Protein AF-A0A1N7G6X1-F1 (afdb_monomer_lite)

Sequence (177 aa):
MTDSNHDAVNHPKHYTSCPSGVECIEIAELLPFCLGNCYKYLHRAGLKGDTKQDLKKARFYANRAFFNGEAMPNVVKSRINYVASHQDVNNVELLAFFRHWDADAGGKSATTFIKQLDEKIDKLEAWSEDKKLIKQIITGELNRKIFGYRMGLMGSDAPVYDNGHSQHIDSTTPQDI

Secondary structure (DSSP, 8-state):
-------TTTS-HHHH--TT---SHHHHTTS-HHHHHHHHHHHHTTTSS-HHHHHHHHHHHHHHHHHTT----HHHHHHHHHHHTSTT-TTHHHHHHHTTTTSSTTSHHHHHHHHHHHHHHHHHHHHHHHHHHHHHHHTT-----EEEEE--TTS--EEEE----------------

InterPro domains:
  IPR021739 SaV-like [PF11753] (9-63)

pLDDT: mean 82.0, std 20.15, range [32.81, 98.75]

Radius of gyration: 25.84 Å; chains: 1; bounding box: 46×60×91 Å

Structure (mmCIF, N/CA/C/O backbone):
data_AF-A0A1N7G6X1-F1
#
_entry.id   AF-A0A1N7G6X1-F1
#
loop_
_atom_site.group_PDB
_atom_site.id
_atom_site.type_symbol
_atom_site.label_atom_id
_atom_site.label_alt_id
_atom_site.label_comp_id
_atom_site.label_asym_id
_atom_site.label_entity_id
_atom_site.label_seq_id
_atom_site.pdbx_PDB_ins_code
_atom_site.Cartn_x
_atom_site.Cartn_y
_atom_site.Cartn_z
_atom_site.occupancy
_atom_site.B_iso_or_equiv
_atom_site.auth_seq_id
_atom_site.auth_comp_id
_atom_site.auth_asym_id
_atom_site.auth_atom_id
_atom_site.pdbx_PDB_model_num
ATOM 1 N N . MET A 1 1 ? -30.768 -23.103 -9.342 1.00 44.62 1 MET A N 1
ATOM 2 C CA . MET A 1 1 ? -30.267 -22.249 -8.248 1.00 44.62 1 MET A CA 1
ATOM 3 C C . MET A 1 1 ? -28.844 -22.697 -7.990 1.00 44.62 1 MET A C 1
ATOM 5 O O . MET A 1 1 ? -28.659 -23.766 -7.434 1.00 44.62 1 MET A O 1
ATOM 9 N N . THR A 1 2 ? -27.860 -22.009 -8.563 1.00 44.16 2 THR A N 1
ATOM 10 C CA . THR A 1 2 ? -26.449 -22.391 -8.433 1.00 44.16 2 THR A CA 1
ATOM 11 C C . THR A 1 2 ? -25.865 -21.640 -7.252 1.00 44.16 2 THR A C 1
ATOM 13 O O . THR A 1 2 ? -25.832 -20.409 -7.283 1.00 44.16 2 THR A O 1
ATOM 16 N N . ASP A 1 3 ? -25.430 -22.377 -6.231 1.00 52.41 3 ASP A N 1
ATOM 17 C CA . ASP A 1 3 ? -24.556 -21.856 -5.186 1.00 52.41 3 ASP A CA 1
ATOM 18 C C . ASP A 1 3 ? -23.402 -21.114 -5.859 1.00 52.41 3 ASP A C 1
ATOM 20 O O . ASP A 1 3 ? -22.616 -21.693 -6.612 1.00 52.41 3 ASP A O 1
ATOM 24 N N . SER A 1 4 ? -23.345 -19.801 -5.651 1.00 58.56 4 SER A N 1
ATOM 25 C CA . SER A 1 4 ? -22.226 -18.966 -6.067 1.00 58.56 4 SER A CA 1
ATOM 26 C C . SER A 1 4 ? -20.999 -19.439 -5.293 1.00 58.56 4 SER A C 1
ATOM 28 O O . SER A 1 4 ? -20.792 -19.041 -4.146 1.00 58.56 4 SER A O 1
ATOM 30 N N . ASN A 1 5 ? -20.257 -20.358 -5.907 1.00 59.22 5 ASN A N 1
ATOM 31 C CA . ASN A 1 5 ? -19.109 -21.057 -5.353 1.00 59.22 5 ASN A CA 1
ATOM 32 C C . ASN A 1 5 ? -18.032 -20.035 -4.961 1.00 59.22 5 ASN A C 1
ATOM 34 O O . ASN A 1 5 ? -17.269 -19.556 -5.798 1.00 59.22 5 ASN A O 1
ATOM 38 N N . HIS A 1 6 ? -18.040 -19.623 -3.693 1.00 70.75 6 HIS A N 1
ATOM 39 C CA . HIS A 1 6 ? -17.074 -18.683 -3.150 1.00 70.75 6 HIS A CA 1
ATOM 40 C C . HIS A 1 6 ? -15.707 -19.366 -3.080 1.00 70.75 6 HIS A C 1
ATOM 42 O O . HIS A 1 6 ? -15.411 -20.082 -2.124 1.00 70.75 6 HIS A O 1
ATOM 48 N N . ASP A 1 7 ? -14.872 -19.139 -4.092 1.00 80.06 7 ASP A N 1
ATOM 49 C CA . ASP A 1 7 ? -13.492 -19.608 -4.084 1.00 80.06 7 ASP A CA 1
ATOM 50 C C . ASP A 1 7 ? -12.647 -18.724 -3.157 1.00 80.06 7 ASP A C 1
ATOM 52 O O . ASP A 1 7 ? -12.139 -17.666 -3.533 1.00 80.06 7 ASP A O 1
ATOM 56 N N . ALA A 1 8 ? -12.518 -19.162 -1.906 1.00 80.44 8 ALA A N 1
ATOM 57 C CA . ALA A 1 8 ? -11.771 -18.448 -0.879 1.00 80.44 8 ALA A CA 1
ATOM 58 C C . ALA A 1 8 ? -10.250 -18.423 -1.122 1.00 80.44 8 ALA A C 1
ATOM 60 O O . ALA A 1 8 ? -9.552 -17.694 -0.410 1.00 80.44 8 ALA A O 1
ATOM 61 N N . VAL A 1 9 ? -9.738 -19.214 -2.073 1.00 80.12 9 VAL A N 1
ATOM 62 C CA . VAL A 1 9 ? -8.308 -19.326 -2.382 1.00 80.12 9 VAL A CA 1
ATOM 63 C C . VAL A 1 9 ? -7.964 -18.475 -3.596 1.00 80.12 9 VAL A C 1
ATOM 65 O O . VAL A 1 9 ? -7.130 -17.579 -3.477 1.00 80.12 9 VAL A O 1
ATOM 68 N N . ASN A 1 10 ? -8.617 -18.722 -4.732 1.00 83.44 10 ASN A N 1
ATOM 69 C CA . ASN A 1 10 ? -8.262 -18.078 -5.998 1.00 83.44 10 ASN A CA 1
ATOM 70 C C . ASN A 1 10 ? -8.943 -16.720 -6.178 1.00 83.44 10 ASN A C 1
ATOM 72 O O . ASN A 1 10 ? -8.331 -15.819 -6.734 1.00 83.44 10 ASN A O 1
ATOM 76 N N . HIS A 1 11 ? -10.154 -16.535 -5.634 1.00 83.31 11 HIS A N 1
ATOM 77 C CA . HIS A 1 11 ? -10.903 -15.277 -5.747 1.00 83.31 11 HIS A CA 1
ATOM 78 C C . HIS A 1 11 ? -11.442 -14.786 -4.390 1.00 83.31 11 HIS A C 1
ATOM 80 O O . HIS A 1 11 ? -12.657 -14.607 -4.211 1.00 83.31 11 HIS A O 1
ATOM 86 N N . PRO A 1 12 ? -10.571 -14.532 -3.387 1.00 83.69 12 PRO A N 1
ATOM 87 C CA . PRO A 1 12 ? -11.030 -14.110 -2.073 1.00 83.69 12 PRO A CA 1
ATOM 88 C C . PRO A 1 12 ? -11.748 -12.760 -2.172 1.00 83.69 12 PRO A C 1
ATOM 90 O O . PRO A 1 12 ? -11.181 -11.779 -2.647 1.00 83.69 12 PRO A O 1
ATOM 93 N N . LYS A 1 13 ? -12.968 -12.669 -1.628 1.00 82.88 13 LYS A N 1
ATOM 94 C CA . LYS A 1 13 ? -13.850 -11.488 -1.743 1.00 82.88 13 LYS A CA 1
ATOM 95 C C . LYS A 1 13 ? -13.143 -10.164 -1.425 1.00 82.88 13 LYS A C 1
ATOM 97 O O . LYS A 1 13 ? -13.322 -9.170 -2.111 1.00 82.88 13 LYS A O 1
ATOM 102 N N . HIS A 1 14 ? -12.288 -10.144 -0.409 1.00 80.44 14 HIS A N 1
ATOM 103 C CA . HIS A 1 14 ? -11.554 -8.953 0.034 1.00 80.44 14 HIS A CA 1
ATOM 104 C C . HIS A 1 14 ? -10.392 -8.525 -0.888 1.00 80.44 14 HIS A C 1
ATOM 106 O O . HIS A 1 14 ? -9.745 -7.515 -0.619 1.00 80.44 14 HIS A O 1
ATOM 112 N N . TYR A 1 15 ? -10.126 -9.282 -1.952 1.00 80.44 15 TYR A N 1
ATOM 113 C CA . TYR A 1 15 ? -9.166 -8.971 -3.012 1.00 80.44 15 TYR A CA 1
ATOM 114 C C . TYR A 1 15 ? -9.815 -8.840 -4.398 1.00 80.44 15 TYR A C 1
ATOM 116 O O . TYR A 1 15 ? -9.160 -8.315 -5.293 1.00 80.44 15 TYR A O 1
ATOM 124 N N . THR A 1 16 ? -11.090 -9.225 -4.538 1.00 79.88 16 THR A N 1
ATOM 125 C CA . THR A 1 16 ? -11.879 -9.150 -5.781 1.00 79.88 16 THR A CA 1
ATOM 126 C C . THR A 1 16 ? -13.032 -8.137 -5.731 1.00 79.88 16 THR A C 1
ATOM 128 O O . THR A 1 16 ? -13.672 -7.878 -6.740 1.00 79.88 16 THR A O 1
ATOM 131 N N . SER A 1 17 ? -13.298 -7.512 -4.575 1.00 80.94 17 SER A N 1
ATOM 132 C CA . SER A 1 17 ? -14.390 -6.527 -4.411 1.00 80.94 17 SER A CA 1
ATOM 133 C C . SER A 1 17 ? -14.022 -5.096 -4.835 1.00 80.94 17 SER A C 1
ATOM 135 O O . SER A 1 17 ? -14.712 -4.157 -4.443 1.00 80.94 17 SER A O 1
ATOM 137 N N . CYS A 1 18 ? -12.918 -4.887 -5.558 1.00 82.69 18 CYS A N 1
ATOM 138 C CA . CYS A 1 18 ? -12.567 -3.545 -6.019 1.00 82.69 18 CYS A CA 1
ATOM 139 C C . CYS A 1 18 ? -13.559 -3.090 -7.104 1.00 82.69 18 CYS A C 1
ATOM 141 O O . CYS A 1 18 ? -13.736 -3.825 -8.075 1.00 82.69 18 CYS A O 1
ATOM 143 N N . PRO A 1 19 ? -14.139 -1.877 -7.022 1.00 87.00 19 PRO A N 1
ATOM 144 C CA . PRO A 1 19 ? -15.019 -1.343 -8.068 1.00 87.00 19 PRO A CA 1
ATOM 145 C C . PRO A 1 19 ? -14.396 -1.281 -9.471 1.00 87.00 19 PRO A C 1
ATOM 147 O O . PRO A 1 19 ? -15.117 -1.231 -10.460 1.00 87.00 19 PRO A O 1
ATOM 150 N N . SER A 1 20 ? -13.062 -1.303 -9.566 1.00 87.62 20 SER A N 1
ATOM 151 C CA . SER A 1 20 ? -12.341 -1.348 -10.845 1.00 87.62 20 SER A CA 1
ATOM 152 C C . SER A 1 20 ? -12.403 -2.697 -11.569 1.00 87.62 20 SER A C 1
ATOM 154 O O . SER A 1 20 ? -12.003 -2.777 -12.727 1.00 87.62 20 SER A O 1
ATOM 156 N N . GLY A 1 21 ? -12.828 -3.768 -10.892 1.00 88.81 21 GLY A N 1
ATOM 157 C CA . GLY A 1 21 ? -12.752 -5.137 -11.407 1.00 88.81 21 GLY A CA 1
ATOM 158 C C . GLY A 1 21 ? -11.336 -5.724 -11.460 1.00 88.81 21 GLY A C 1
ATOM 159 O O . GLY A 1 21 ? -11.204 -6.914 -11.718 1.00 88.81 21 GLY A O 1
ATOM 160 N N . VAL A 1 22 ? -10.296 -4.928 -11.184 1.00 91.12 22 VAL A N 1
ATOM 161 C CA . VAL A 1 22 ? -8.910 -5.402 -11.086 1.00 91.12 22 VAL A CA 1
ATOM 162 C C . VAL A 1 22 ? -8.707 -6.070 -9.736 1.00 91.12 22 VAL A C 1
ATOM 164 O O . VAL A 1 22 ? -8.975 -5.476 -8.684 1.00 91.12 22 VAL A O 1
ATOM 167 N N . GLU A 1 23 ? -8.210 -7.298 -9.754 1.00 92.69 23 GLU A N 1
ATOM 168 C CA . GLU A 1 23 ? -7.879 -8.018 -8.541 1.00 92.69 23 GLU A CA 1
ATOM 169 C C . GLU A 1 23 ? -6.562 -7.528 -7.945 1.00 92.69 23 GLU A C 1
ATOM 171 O O . GLU A 1 23 ? -5.610 -7.144 -8.628 1.00 92.69 23 GLU A O 1
ATOM 176 N N . CYS A 1 24 ? -6.462 -7.620 -6.621 1.00 95.19 24 CYS A N 1
ATOM 177 C CA . CYS A 1 24 ? -5.254 -7.222 -5.910 1.00 95.19 24 CYS A CA 1
ATOM 178 C C . CYS A 1 24 ? -3.986 -7.930 -6.426 1.00 95.19 24 CYS A C 1
ATOM 180 O O . CYS A 1 24 ? -2.908 -7.331 -6.419 1.00 95.19 24 CYS A O 1
ATOM 182 N N . ILE A 1 25 ? -4.092 -9.206 -6.816 1.00 95.38 25 ILE A N 1
ATOM 183 C CA . ILE A 1 25 ? -2.939 -10.003 -7.248 1.00 95.38 25 ILE A CA 1
ATOM 184 C C . ILE A 1 25 ? -2.370 -9.512 -8.582 1.00 95.38 25 ILE A C 1
ATOM 186 O O . ILE A 1 25 ? -1.151 -9.416 -8.690 1.00 95.38 25 ILE A O 1
ATOM 190 N N . GLU A 1 26 ? -3.223 -9.061 -9.511 1.00 95.56 26 GLU A N 1
ATOM 191 C CA . GLU A 1 26 ? -2.839 -8.562 -10.846 1.00 95.56 26 GLU A CA 1
ATOM 192 C C . GLU A 1 26 ? -1.943 -7.313 -10.800 1.00 95.56 26 GLU A C 1
ATOM 194 O O . GLU A 1 26 ? -1.346 -6.908 -11.802 1.00 95.56 26 GLU A O 1
ATOM 199 N N . ILE A 1 27 ? -1.882 -6.646 -9.647 1.00 97.06 27 ILE A N 1
ATOM 200 C CA . ILE A 1 27 ? -0.975 -5.525 -9.395 1.00 97.06 27 ILE A CA 1
ATOM 201 C C . ILE A 1 27 ? 0.138 -5.939 -8.432 1.00 97.06 27 ILE A C 1
ATOM 203 O O . ILE A 1 27 ? 1.300 -5.611 -8.673 1.00 97.06 27 ILE A O 1
ATOM 207 N N . ALA A 1 28 ? -0.187 -6.657 -7.352 1.00 97.94 28 ALA A N 1
ATOM 208 C CA . ALA A 1 28 ? 0.787 -7.027 -6.328 1.00 97.94 28 ALA A CA 1
ATOM 209 C C . ALA A 1 28 ? 1.918 -7.919 -6.865 1.00 97.94 28 ALA A C 1
ATOM 211 O O . ALA A 1 28 ? 3.050 -7.773 -6.411 1.00 97.94 28 ALA A O 1
ATOM 212 N N . GLU A 1 29 ? 1.637 -8.811 -7.820 1.00 97.38 29 GLU A N 1
ATOM 213 C CA . GLU A 1 29 ? 2.638 -9.721 -8.400 1.00 97.38 29 GLU A CA 1
ATOM 214 C C . GLU A 1 29 ? 3.670 -9.013 -9.290 1.00 97.38 29 GLU A C 1
ATOM 216 O O . GLU A 1 29 ? 4.775 -9.511 -9.488 1.00 97.38 29 GLU A O 1
ATOM 221 N N . LEU A 1 30 ? 3.321 -7.831 -9.805 1.00 98.00 30 LEU A N 1
ATOM 222 C CA . LEU A 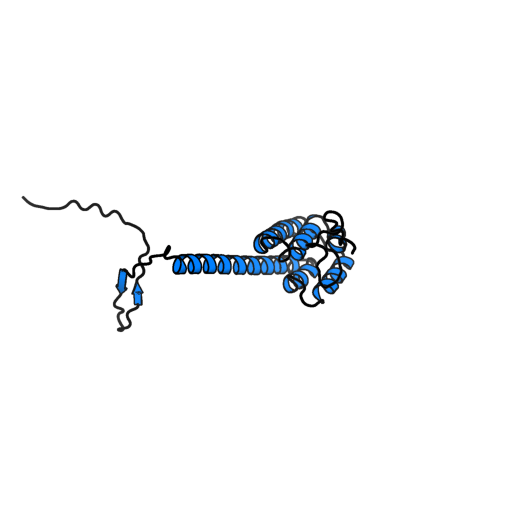1 30 ? 4.181 -7.018 -10.666 1.00 98.00 30 LEU A CA 1
ATOM 223 C C . LEU A 1 30 ? 5.110 -6.096 -9.866 1.00 98.00 30 LEU A C 1
ATOM 225 O O . LEU A 1 30 ? 5.891 -5.342 -10.448 1.00 98.00 30 LEU A O 1
ATOM 229 N N . LEU A 1 31 ? 4.995 -6.101 -8.539 1.00 98.38 31 LEU A N 1
ATOM 230 C CA . LEU A 1 31 ? 5.770 -5.259 -7.642 1.00 98.38 31 LEU A CA 1
ATOM 231 C C . LEU A 1 31 ? 6.874 -6.069 -6.949 1.00 98.38 31 LEU A C 1
ATOM 233 O O . LEU A 1 31 ? 6.680 -7.246 -6.638 1.00 98.38 31 LEU A O 1
ATOM 237 N N . PRO A 1 32 ? 8.009 -5.431 -6.612 1.00 98.06 32 PRO A N 1
ATOM 238 C CA . PRO A 1 32 ? 8.954 -5.991 -5.656 1.00 98.06 32 PRO A CA 1
ATOM 239 C C . PRO A 1 32 ? 8.266 -6.363 -4.337 1.00 98.06 32 PRO A C 1
ATOM 241 O O . PRO A 1 32 ? 7.225 -5.809 -3.981 1.00 98.06 32 PRO A O 1
ATOM 244 N N . PHE A 1 33 ? 8.846 -7.311 -3.602 1.00 98.50 33 PHE A N 1
ATOM 245 C CA . PHE A 1 33 ? 8.171 -7.973 -2.485 1.00 98.50 33 PHE A CA 1
ATOM 246 C C . PHE A 1 33 ? 7.550 -7.011 -1.459 1.00 98.50 33 PHE A C 1
ATOM 248 O O . PHE A 1 33 ? 6.402 -7.223 -1.044 1.00 98.50 33 PHE A O 1
ATOM 255 N N . CYS A 1 34 ? 8.267 -5.966 -1.024 1.00 98.62 34 CYS A N 1
ATOM 256 C CA . CYS A 1 34 ? 7.718 -5.052 -0.025 1.00 98.62 34 CYS A CA 1
ATOM 257 C C . CYS A 1 34 ? 6.660 -4.128 -0.634 1.00 98.62 34 CYS A C 1
ATOM 259 O O . CYS A 1 34 ? 5.603 -3.962 -0.027 1.00 98.62 34 CYS A O 1
ATOM 261 N N . LEU A 1 35 ? 6.866 -3.593 -1.838 1.00 98.56 35 LEU A N 1
ATOM 262 C CA . LEU A 1 35 ? 5.851 -2.800 -2.540 1.00 98.56 35 LEU A CA 1
ATOM 263 C C . LEU A 1 35 ? 4.573 -3.598 -2.827 1.00 98.56 35 LEU A C 1
ATOM 265 O O . LEU A 1 35 ? 3.477 -3.085 -2.597 1.00 98.56 35 LEU A O 1
ATOM 269 N N . GLY A 1 36 ? 4.690 -4.856 -3.251 1.00 98.50 36 GLY A N 1
ATOM 270 C CA . GLY A 1 36 ? 3.550 -5.737 -3.508 1.00 98.50 36 GLY A CA 1
ATOM 271 C C . GLY A 1 36 ? 2.729 -5.988 -2.246 1.00 98.50 36 GLY A C 1
ATOM 272 O O . GLY A 1 36 ? 1.502 -5.872 -2.256 1.00 98.50 36 GLY A O 1
ATOM 273 N N . ASN A 1 37 ? 3.396 -6.235 -1.115 1.00 98.69 37 ASN A N 1
ATOM 274 C CA . ASN A 1 37 ? 2.712 -6.347 0.173 1.00 98.69 37 ASN A CA 1
ATOM 275 C C . ASN A 1 37 ? 2.121 -5.010 0.643 1.00 98.69 37 ASN A C 1
ATOM 277 O O . ASN A 1 37 ? 1.012 -4.998 1.176 1.00 98.69 37 ASN A O 1
ATOM 281 N N . CYS A 1 38 ? 2.814 -3.888 0.432 1.00 98.56 38 CYS A N 1
ATOM 282 C CA . CYS A 1 38 ? 2.293 -2.559 0.749 1.00 98.56 38 CYS A CA 1
ATOM 283 C C . CYS A 1 38 ? 0.967 -2.309 0.014 1.00 98.56 38 CYS A C 1
ATOM 285 O O . CYS A 1 38 ? -0.056 -2.068 0.660 1.00 98.56 38 CYS A O 1
ATOM 287 N N . TYR A 1 39 ? 0.962 -2.492 -1.310 1.00 98.12 39 TYR A N 1
ATOM 288 C CA . TYR A 1 39 ? -0.233 -2.392 -2.145 1.00 98.12 39 TYR A CA 1
ATOM 289 C C . TYR A 1 39 ? -1.343 -3.337 -1.675 1.00 98.12 39 TYR A C 1
ATOM 291 O O . TYR A 1 39 ? -2.479 -2.909 -1.484 1.00 98.12 39 TYR A O 1
ATOM 299 N N . LYS A 1 40 ? -1.012 -4.604 -1.404 1.00 96.62 40 LYS A N 1
ATOM 300 C CA . LYS A 1 40 ? -1.968 -5.612 -0.926 1.00 96.62 40 LYS A CA 1
ATOM 301 C C . LYS A 1 40 ? -2.734 -5.166 0.314 1.00 96.62 40 LYS A C 1
ATOM 303 O O . LYS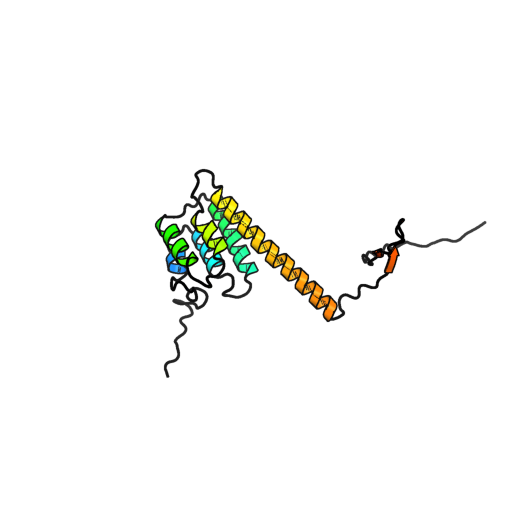 A 1 40 ? -3.940 -5.400 0.412 1.00 96.62 40 LYS A O 1
ATOM 308 N N . TYR A 1 41 ? -2.055 -4.553 1.279 1.00 97.56 41 TYR A N 1
ATOM 309 C CA . TYR A 1 41 ? -2.713 -4.074 2.491 1.00 97.56 41 TYR A CA 1
ATOM 310 C C . TYR A 1 41 ? -3.464 -2.753 2.278 1.00 97.56 41 TYR A C 1
ATOM 312 O O . TYR A 1 41 ? -4.530 -2.593 2.866 1.00 97.56 41 TYR A O 1
ATOM 320 N N . LEU A 1 42 ? -2.992 -1.857 1.400 1.00 96.25 42 LEU A N 1
ATOM 321 C CA . LEU A 1 42 ? -3.765 -0.674 0.986 1.00 96.25 42 LEU A CA 1
ATOM 322 C C . LEU A 1 42 ? -5.079 -1.065 0.302 1.00 96.25 42 LEU A C 1
ATOM 324 O O . LEU A 1 42 ? -6.130 -0.513 0.619 1.00 96.25 42 LEU A O 1
ATOM 328 N N . HIS A 1 43 ? -5.012 -2.036 -0.607 1.00 94.19 43 HIS A N 1
ATOM 329 C CA . HIS A 1 43 ? -6.158 -2.547 -1.346 1.00 94.19 43 HIS A CA 1
ATOM 330 C C . HIS A 1 43 ? -7.180 -3.212 -0.417 1.00 94.19 43 HIS A C 1
ATOM 332 O O . HIS A 1 43 ? -8.385 -3.077 -0.610 1.00 94.19 43 HIS A O 1
ATOM 338 N N . ARG A 1 44 ? -6.710 -3.935 0.608 1.00 94.12 44 ARG A N 1
ATOM 339 C CA . ARG A 1 44 ? -7.578 -4.677 1.533 1.00 94.12 44 ARG A CA 1
ATOM 340 C C . ARG A 1 44 ? -8.158 -3.838 2.673 1.00 94.12 44 ARG A C 1
ATOM 342 O O . ARG A 1 44 ? -9.215 -4.192 3.195 1.00 94.12 44 ARG A O 1
ATOM 349 N N . ALA A 1 45 ? -7.485 -2.771 3.093 1.00 94.06 45 ALA A N 1
ATOM 350 C CA . ALA A 1 45 ? -7.926 -1.947 4.214 1.00 94.06 45 ALA A CA 1
ATOM 351 C C . ALA A 1 45 ? -9.354 -1.407 3.979 1.00 94.06 45 ALA A C 1
ATOM 353 O O . ALA A 1 45 ? -9.609 -0.733 2.985 1.00 94.06 45 ALA A O 1
ATOM 354 N N . GLY A 1 46 ? -10.282 -1.718 4.891 1.00 89.50 46 GLY A N 1
ATOM 355 C CA . GLY A 1 46 ? -11.717 -1.411 4.757 1.00 89.50 46 GLY A CA 1
ATOM 356 C C . GLY A 1 46 ? -12.575 -2.565 4.229 1.00 89.50 46 GLY A C 1
ATOM 357 O O . GLY A 1 46 ? -13.785 -2.560 4.421 1.00 89.50 46 GLY A O 1
ATOM 358 N N . LEU A 1 47 ? -11.962 -3.591 3.629 1.00 86.19 47 LEU A N 1
ATOM 359 C CA . LEU A 1 47 ? -12.660 -4.751 3.055 1.00 86.19 47 LEU A CA 1
ATOM 360 C C . LEU A 1 47 ? -12.608 -5.995 3.944 1.00 86.19 47 LEU A C 1
ATOM 362 O O . LEU A 1 47 ? -13.393 -6.927 3.761 1.00 86.19 47 LEU A O 1
ATOM 366 N N . LYS A 1 48 ? -11.659 -6.050 4.885 1.00 80.75 48 LYS A N 1
ATOM 367 C CA . LYS A 1 48 ? -11.493 -7.183 5.798 1.00 80.75 48 LYS A CA 1
ATOM 368 C C . LYS A 1 48 ? -11.022 -6.727 7.172 1.00 80.75 48 LYS A C 1
ATOM 370 O O . LYS A 1 48 ? -9.925 -6.198 7.301 1.00 80.75 48 LYS A O 1
ATOM 375 N N . GLY A 1 49 ? -11.798 -7.058 8.203 1.00 84.81 49 GLY A N 1
ATOM 376 C CA . GLY A 1 49 ? -11.396 -6.857 9.595 1.00 84.81 49 GLY A CA 1
ATOM 377 C C . GLY A 1 49 ? -11.094 -5.393 9.929 1.00 84.81 49 GLY A C 1
ATOM 378 O O . GLY A 1 49 ? -11.790 -4.489 9.473 1.00 84.81 49 GLY A O 1
ATOM 379 N N . ASP A 1 50 ? -10.066 -5.171 10.750 1.00 90.81 50 ASP A N 1
ATOM 380 C CA . ASP A 1 50 ? -9.665 -3.834 11.188 1.00 90.81 50 ASP A CA 1
ATOM 381 C C . ASP A 1 50 ? -8.851 -3.096 10.109 1.00 90.81 50 ASP A C 1
ATOM 383 O O . ASP A 1 50 ? -7.697 -3.427 9.819 1.00 90.81 50 ASP A O 1
ATOM 387 N N . THR A 1 51 ? -9.450 -2.032 9.568 1.00 93.69 51 THR A N 1
ATOM 388 C CA . THR A 1 51 ? -8.828 -1.108 8.607 1.00 93.69 51 THR A CA 1
ATOM 389 C C . THR A 1 51 ? -7.499 -0.560 9.120 1.00 93.69 51 THR A C 1
ATOM 391 O O . THR A 1 51 ? -6.522 -0.517 8.371 1.00 93.69 51 THR A O 1
ATOM 394 N N . LYS A 1 52 ? -7.425 -0.178 10.401 1.00 94.69 52 LYS A N 1
ATOM 395 C CA . LYS A 1 52 ? -6.212 0.395 10.996 1.00 94.69 52 LYS A CA 1
ATOM 396 C C . LYS A 1 52 ? -5.068 -0.611 10.973 1.00 94.69 52 LYS A C 1
ATOM 398 O O . LYS A 1 52 ? -3.938 -0.260 10.635 1.00 94.69 52 LYS A O 1
ATOM 403 N N . GLN A 1 53 ? -5.354 -1.865 11.314 1.00 96.00 53 GLN A N 1
ATOM 404 C CA . GLN A 1 53 ? -4.349 -2.921 11.322 1.00 96.00 53 GLN A CA 1
ATOM 405 C C . GLN A 1 53 ? -3.753 -3.144 9.925 1.00 96.00 53 GLN A C 1
ATOM 407 O O . GLN A 1 53 ? -2.542 -3.342 9.801 1.00 96.00 53 GLN A O 1
ATOM 412 N N . ASP A 1 54 ? -4.572 -3.102 8.876 1.00 97.06 54 ASP A N 1
ATOM 413 C CA . ASP A 1 54 ? -4.083 -3.238 7.505 1.00 97.06 54 ASP A CA 1
ATOM 414 C C . ASP A 1 54 ? -3.264 -2.022 7.060 1.00 97.06 54 ASP A C 1
ATOM 416 O O . ASP A 1 54 ? -2.177 -2.205 6.512 1.00 97.06 54 ASP A O 1
ATOM 420 N N . LEU A 1 55 ? -3.673 -0.795 7.394 1.00 97.94 55 LEU A N 1
ATOM 421 C CA . LEU A 1 55 ? -2.854 0.390 7.108 1.00 97.94 55 LEU A CA 1
ATOM 422 C C . LEU A 1 55 ? -1.501 0.354 7.838 1.00 97.94 55 LEU A C 1
ATOM 424 O O . LEU A 1 55 ? -0.475 0.658 7.231 1.00 97.94 55 LEU A O 1
ATOM 428 N N . LYS A 1 56 ? -1.449 -0.122 9.090 1.00 98.19 56 LYS A N 1
ATOM 429 C CA . LYS A 1 56 ? -0.180 -0.343 9.813 1.00 98.19 56 LYS A CA 1
ATOM 430 C C . LYS A 1 56 ? 0.720 -1.375 9.128 1.00 98.19 56 LYS A C 1
ATOM 432 O O . LYS A 1 56 ? 1.938 -1.201 9.090 1.00 98.19 56 LYS A O 1
ATOM 437 N N . LYS A 1 57 ? 0.151 -2.434 8.544 1.00 98.44 57 LYS A N 1
ATOM 438 C CA . LYS A 1 57 ? 0.921 -3.402 7.740 1.00 98.44 57 LYS A CA 1
ATOM 439 C C . LYS A 1 57 ? 1.419 -2.772 6.443 1.00 98.44 57 LYS A C 1
ATOM 441 O O . LYS A 1 57 ? 2.593 -2.934 6.118 1.00 98.44 57 LYS A O 1
ATOM 446 N N . ALA A 1 58 ? 0.581 -2.012 5.735 1.00 98.44 58 ALA A N 1
ATOM 447 C CA . ALA A 1 58 ? 1.010 -1.260 4.555 1.00 98.44 58 ALA A CA 1
ATOM 448 C C . ALA A 1 58 ? 2.192 -0.338 4.896 1.00 98.44 58 ALA A C 1
ATOM 450 O O . ALA A 1 58 ? 3.193 -0.321 4.180 1.00 98.44 58 ALA A O 1
ATOM 451 N N . ARG A 1 59 ? 2.119 0.341 6.046 1.00 98.62 59 ARG A N 1
ATOM 452 C CA . ARG A 1 59 ? 3.158 1.236 6.559 1.00 98.62 59 ARG A CA 1
ATOM 453 C C . ARG A 1 59 ? 4.462 0.512 6.872 1.00 98.62 59 ARG A C 1
ATOM 455 O O . ARG A 1 59 ? 5.531 1.007 6.503 1.00 98.62 59 ARG A O 1
ATOM 462 N N . PHE A 1 60 ? 4.377 -0.657 7.506 1.00 98.69 60 PHE A N 1
ATOM 463 C CA . PHE A 1 60 ? 5.522 -1.528 7.772 1.00 98.69 60 PHE A CA 1
ATOM 464 C C . PHE A 1 60 ? 6.255 -1.900 6.477 1.00 98.69 60 PHE A C 1
ATOM 466 O O . PHE A 1 60 ? 7.471 -1.732 6.384 1.00 98.69 60 PHE A O 1
ATOM 473 N N . TYR A 1 61 ? 5.521 -2.344 5.456 1.00 98.75 61 TYR A N 1
ATOM 474 C CA . TYR A 1 61 ? 6.119 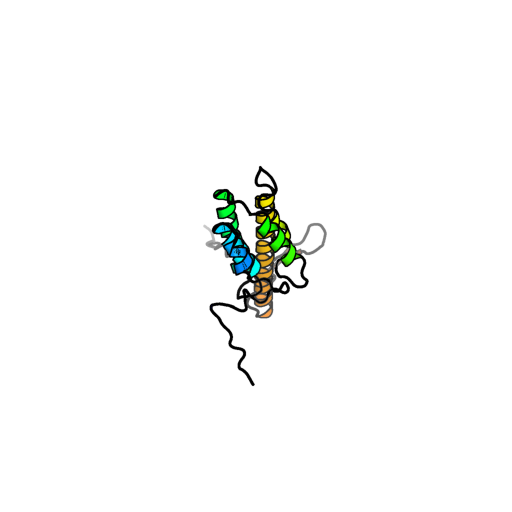-2.715 4.175 1.00 98.75 61 TYR A CA 1
ATOM 475 C C . TYR A 1 61 ? 6.627 -1.509 3.378 1.00 98.75 61 TYR A C 1
ATOM 477 O O . TYR A 1 61 ? 7.676 -1.620 2.753 1.00 98.75 61 TYR A O 1
ATOM 485 N N . ALA A 1 62 ? 5.967 -0.350 3.462 1.00 98.62 62 ALA A N 1
ATOM 486 C CA . ALA A 1 62 ? 6.446 0.883 2.838 1.00 98.62 62 ALA A CA 1
ATOM 487 C C . ALA A 1 62 ? 7.836 1.285 3.360 1.00 98.62 62 ALA A C 1
ATOM 489 O O . ALA A 1 62 ? 8.731 1.563 2.571 1.00 98.62 62 ALA A O 1
ATOM 490 N N . ASN A 1 63 ? 8.070 1.236 4.678 1.00 98.56 63 ASN A N 1
ATOM 491 C CA . ASN A 1 63 ? 9.404 1.510 5.239 1.00 98.56 63 ASN A CA 1
ATOM 492 C C . ASN A 1 63 ? 10.478 0.587 4.664 1.00 98.56 63 ASN A C 1
ATOM 494 O O . ASN A 1 63 ? 11.582 1.026 4.356 1.00 98.56 63 ASN A O 1
ATOM 498 N N . ARG A 1 64 ? 10.156 -0.701 4.537 1.00 98.62 64 ARG A N 1
ATOM 499 C CA . ARG A 1 64 ? 11.097 -1.699 4.027 1.00 98.62 64 ARG A CA 1
ATOM 500 C C . ARG A 1 64 ? 11.371 -1.502 2.544 1.00 98.62 64 ARG A C 1
ATOM 502 O O . ARG A 1 64 ? 12.529 -1.524 2.160 1.00 98.62 64 ARG A O 1
ATOM 509 N N . ALA A 1 65 ? 10.335 -1.247 1.747 1.00 98.31 65 ALA A N 1
ATOM 510 C CA . ALA A 1 65 ? 10.486 -0.903 0.338 1.00 98.31 65 ALA A CA 1
ATOM 511 C C . ALA A 1 65 ? 11.400 0.317 0.163 1.00 98.31 65 ALA A C 1
ATOM 513 O O . ALA A 1 65 ? 12.300 0.293 -0.671 1.00 98.31 65 ALA A O 1
ATOM 514 N N . PHE A 1 66 ? 11.211 1.349 0.993 1.00 97.69 66 PHE A N 1
ATOM 515 C CA . PHE A 1 66 ? 12.028 2.561 0.960 1.00 97.69 66 PHE A CA 1
ATOM 516 C C . PHE A 1 66 ? 13.488 2.266 1.302 1.00 97.69 66 PHE A C 1
ATOM 518 O O . PHE A 1 66 ? 14.383 2.621 0.544 1.00 97.69 66 PHE A O 1
ATOM 525 N N . PHE A 1 67 ? 13.726 1.562 2.410 1.00 97.38 67 PHE A N 1
ATOM 526 C CA . PHE A 1 67 ? 15.073 1.194 2.844 1.00 97.38 67 PHE A CA 1
ATOM 527 C C . PHE A 1 67 ? 15.793 0.277 1.843 1.00 97.38 67 PHE A C 1
ATOM 529 O O . PHE A 1 67 ? 16.993 0.411 1.633 1.00 97.38 67 PHE A O 1
ATOM 536 N N . ASN A 1 68 ? 15.056 -0.632 1.203 1.00 97.06 68 ASN A N 1
ATOM 537 C CA . ASN A 1 68 ? 15.583 -1.549 0.194 1.00 97.06 68 ASN A CA 1
ATOM 538 C C . ASN A 1 68 ? 15.820 -0.880 -1.171 1.00 97.06 68 ASN A C 1
ATOM 540 O O . ASN A 1 68 ? 16.367 -1.528 -2.061 1.00 97.06 68 ASN A O 1
ATOM 544 N N . GLY A 1 69 ? 15.373 0.365 -1.372 1.00 96.44 69 GLY A N 1
ATOM 545 C CA . GLY A 1 69 ? 15.421 1.020 -2.679 1.00 96.44 69 GLY A CA 1
ATOM 546 C C . GLY A 1 69 ? 14.549 0.330 -3.733 1.00 96.44 69 GLY A C 1
ATOM 547 O O . GLY A 1 69 ? 14.916 0.295 -4.905 1.00 96.44 69 GLY A O 1
ATOM 548 N N . GLU A 1 70 ? 13.416 -0.261 -3.335 1.00 97.25 70 GLU A N 1
ATOM 549 C CA . GLU A 1 70 ? 12.495 -0.899 -4.279 1.00 97.25 70 GLU A CA 1
ATOM 550 C C . GLU A 1 70 ? 11.887 0.152 -5.222 1.00 97.25 70 GLU A C 1
ATOM 552 O O . GLU A 1 70 ? 11.371 1.177 -4.775 1.00 97.25 70 GLU A O 1
ATOM 557 N N . ALA A 1 71 ? 11.931 -0.122 -6.527 1.00 96.44 71 ALA A N 1
ATOM 558 C CA . ALA A 1 71 ? 11.388 0.736 -7.577 1.00 96.44 71 ALA A CA 1
ATOM 559 C C . ALA A 1 71 ? 10.077 0.166 -8.135 1.00 96.44 71 ALA A C 1
ATOM 561 O O . ALA A 1 71 ? 9.874 -1.052 -8.175 1.00 96.44 71 ALA A O 1
ATOM 562 N N . MET A 1 72 ? 9.182 1.043 -8.584 1.00 97.12 72 MET A N 1
ATOM 563 C CA . MET A 1 72 ? 7.875 0.671 -9.115 1.00 97.12 72 MET A CA 1
ATOM 564 C C . MET A 1 72 ? 7.905 0.648 -10.650 1.00 97.12 72 MET A C 1
ATOM 566 O O . MET A 1 72 ? 8.137 1.687 -11.276 1.00 97.12 72 MET A O 1
ATOM 570 N N . PRO A 1 73 ? 7.589 -0.490 -11.299 1.00 96.12 73 PRO A N 1
ATOM 571 C CA . PRO A 1 73 ? 7.491 -0.540 -12.754 1.00 96.12 73 PRO A CA 1
ATOM 572 C C . PRO A 1 73 ? 6.409 0.404 -13.295 1.00 96.12 73 PRO A C 1
ATOM 574 O O . PRO A 1 73 ? 5.319 0.510 -12.731 1.00 96.12 73 PRO A O 1
ATOM 577 N N . ASN A 1 74 ? 6.661 1.041 -14.442 1.00 95.12 74 ASN A N 1
ATOM 578 C CA . ASN A 1 74 ? 5.719 2.001 -15.040 1.00 95.12 74 ASN A CA 1
ATOM 579 C C . ASN A 1 74 ? 4.338 1.393 -15.334 1.00 95.12 74 ASN A C 1
ATOM 581 O O . ASN A 1 74 ? 3.323 2.051 -15.118 1.00 95.12 74 ASN A O 1
ATOM 585 N N . VAL A 1 75 ? 4.287 0.122 -15.750 1.00 94.75 75 VAL A N 1
ATOM 586 C CA . VAL A 1 75 ? 3.020 -0.599 -15.966 1.00 94.75 75 VAL A CA 1
ATOM 587 C C . VAL A 1 75 ? 2.159 -0.637 -14.699 1.00 94.75 75 VAL A C 1
ATOM 589 O O . VAL A 1 75 ? 0.940 -0.485 -14.771 1.00 94.75 75 VAL A O 1
ATOM 592 N N . VAL A 1 76 ? 2.787 -0.761 -13.528 1.00 97.06 76 VAL A N 1
ATOM 593 C CA . VAL A 1 76 ? 2.085 -0.782 -12.244 1.00 97.06 76 VAL A CA 1
ATOM 594 C C . VAL A 1 76 ? 1.545 0.602 -11.896 1.00 97.06 76 VAL A C 1
ATOM 596 O O . VAL A 1 76 ? 0.397 0.706 -11.471 1.00 97.06 76 VAL A O 1
ATOM 599 N N . LYS A 1 77 ? 2.304 1.673 -12.159 1.00 96.44 77 LYS A N 1
ATOM 600 C CA . LYS A 1 77 ? 1.843 3.061 -11.955 1.00 96.44 77 LYS A CA 1
ATOM 601 C C . LYS A 1 77 ? 0.548 3.331 -12.723 1.00 96.44 77 LYS A C 1
ATOM 603 O O . LYS A 1 77 ? -0.410 3.856 -12.156 1.00 96.44 77 LYS A O 1
ATOM 608 N N . SER A 1 78 ? 0.495 2.915 -13.991 1.00 95.75 78 SER A N 1
ATOM 609 C CA . SER A 1 78 ? -0.697 3.041 -14.836 1.00 95.75 78 SER A CA 1
ATOM 610 C C . SER A 1 78 ? -1.871 2.205 -14.323 1.00 95.75 78 SER A C 1
ATOM 612 O O . SER A 1 78 ? -2.989 2.714 -14.264 1.00 95.75 78 SER A O 1
ATOM 614 N N . ARG A 1 79 ? -1.631 0.956 -13.897 1.00 96.56 79 ARG A N 1
ATOM 615 C CA . ARG A 1 79 ? -2.678 0.092 -13.323 1.00 96.56 79 ARG A CA 1
ATOM 616 C C . ARG A 1 79 ? -3.235 0.652 -12.014 1.00 96.56 79 ARG A C 1
ATOM 618 O O . ARG A 1 79 ? -4.447 0.711 -11.850 1.00 96.56 79 ARG A O 1
ATOM 625 N N . ILE A 1 80 ? -2.381 1.134 -11.111 1.00 96.44 80 ILE A N 1
ATOM 626 C CA . ILE A 1 80 ? -2.824 1.778 -9.865 1.00 96.44 80 ILE A CA 1
ATOM 627 C C . ILE A 1 80 ? -3.615 3.050 -10.174 1.00 96.44 80 ILE A C 1
ATOM 629 O O . ILE A 1 80 ? -4.621 3.308 -9.520 1.00 96.44 80 ILE A O 1
ATOM 633 N N . ASN A 1 81 ? -3.202 3.832 -11.176 1.00 95.88 81 ASN A N 1
ATOM 634 C CA . ASN A 1 81 ? -3.957 5.005 -11.604 1.00 95.88 81 ASN A CA 1
ATOM 635 C C . ASN A 1 81 ? -5.352 4.636 -12.128 1.00 95.88 81 ASN A C 1
ATOM 637 O O . ASN A 1 81 ? -6.320 5.298 -11.768 1.00 95.88 81 ASN A O 1
ATOM 641 N N . TYR A 1 82 ? -5.454 3.570 -12.927 1.00 95.12 82 TYR A N 1
ATOM 642 C CA . TYR A 1 82 ? -6.735 3.031 -13.385 1.00 95.12 82 TYR A CA 1
ATOM 643 C C . TYR A 1 82 ? -7.608 2.587 -12.208 1.00 95.12 82 TYR A C 1
ATOM 645 O O . TYR A 1 82 ? -8.765 2.979 -12.122 1.00 95.12 82 TYR A O 1
ATOM 653 N N . VAL A 1 83 ? -7.061 1.842 -11.244 1.00 94.12 83 VAL A N 1
ATOM 654 C CA . VAL A 1 83 ? -7.808 1.468 -10.033 1.00 94.12 83 VAL A CA 1
ATOM 655 C C . VAL A 1 83 ? -8.293 2.716 -9.295 1.00 94.12 83 VAL A C 1
ATOM 657 O O . VAL A 1 83 ? -9.480 2.841 -9.026 1.00 94.12 83 VAL A O 1
ATOM 660 N N . ALA A 1 84 ? -7.410 3.680 -9.034 1.00 93.50 84 ALA A N 1
ATOM 661 C CA . ALA A 1 84 ? -7.726 4.888 -8.275 1.00 93.50 84 ALA A CA 1
ATOM 662 C C . ALA A 1 84 ? -8.732 5.830 -8.967 1.00 93.50 84 ALA A C 1
ATOM 664 O O . ALA A 1 84 ? -9.262 6.717 -8.303 1.00 93.50 84 ALA A O 1
ATOM 665 N N . SER A 1 85 ? -8.999 5.670 -10.269 1.00 92.50 85 SER A N 1
ATOM 666 C CA . SER A 1 85 ? -9.980 6.491 -10.990 1.00 92.50 85 SER A CA 1
ATOM 667 C C . SER A 1 85 ? -11.425 6.003 -10.859 1.00 92.50 85 SER A C 1
ATOM 669 O O . SER A 1 85 ? -12.331 6.695 -11.319 1.00 92.50 85 SER A O 1
ATOM 671 N N . HIS A 1 86 ? -11.662 4.820 -10.283 1.00 91.56 86 HIS A N 1
ATOM 672 C CA . HIS A 1 86 ? -13.014 4.283 -10.114 1.00 91.56 86 HIS A CA 1
ATOM 673 C C . HIS A 1 86 ? -13.683 4.836 -8.853 1.00 91.56 86 HIS A C 1
ATOM 675 O O . HIS A 1 86 ? -13.033 5.086 -7.836 1.00 91.56 86 HIS A O 1
ATOM 681 N N . GLN A 1 87 ? -15.002 5.013 -8.927 1.00 83.44 87 GLN A N 1
ATOM 682 C CA . GLN A 1 87 ? -15.809 5.432 -7.783 1.00 83.44 87 GLN A CA 1
ATOM 683 C C . GLN A 1 87 ? -15.788 4.367 -6.681 1.00 83.44 87 GLN A C 1
ATOM 685 O O . GLN A 1 87 ? -15.601 3.183 -6.955 1.00 83.44 87 GLN A O 1
ATOM 690 N N . ASP A 1 88 ? -15.950 4.810 -5.433 1.00 82.50 88 ASP A N 1
ATOM 691 C CA . ASP A 1 88 ? -16.048 3.963 -4.234 1.00 82.50 88 ASP A CA 1
ATOM 692 C C . ASP A 1 88 ? -14.838 3.057 -3.958 1.00 82.50 88 ASP A C 1
ATOM 694 O O . ASP A 1 88 ? -14.892 2.139 -3.136 1.00 82.50 88 ASP A O 1
ATOM 698 N N . VAL A 1 89 ? -13.708 3.317 -4.615 1.00 84.88 89 VAL A N 1
ATOM 699 C CA . VAL A 1 89 ? -12.464 2.613 -4.322 1.00 84.88 89 VAL A CA 1
ATOM 700 C C . VAL A 1 89 ? -11.982 3.001 -2.926 1.00 84.88 89 VAL A C 1
ATOM 702 O O . VAL A 1 89 ? -11.931 4.171 -2.537 1.00 84.88 89 VAL A O 1
ATOM 705 N N . ASN A 1 90 ? -11.590 1.998 -2.148 1.00 84.31 90 ASN A N 1
ATOM 706 C CA . ASN A 1 90 ? -11.028 2.239 -0.829 1.00 84.31 90 ASN A CA 1
ATOM 707 C C . ASN A 1 90 ? -9.640 2.866 -0.945 1.00 84.31 90 ASN A C 1
ATOM 709 O O . ASN A 1 90 ? -8.814 2.453 -1.757 1.00 84.31 90 ASN A O 1
ATOM 713 N N . ASN A 1 91 ? -9.359 3.832 -0.071 1.00 90.81 91 ASN A N 1
ATOM 714 C CA . ASN A 1 91 ? -8.036 4.445 0.060 1.00 90.81 91 ASN A CA 1
ATOM 715 C C . ASN A 1 91 ? -7.509 5.116 -1.229 1.00 90.81 91 ASN A C 1
ATOM 717 O O . ASN A 1 91 ? -6.295 5.202 -1.400 1.00 90.81 91 ASN A O 1
ATOM 721 N N . VAL A 1 92 ? -8.389 5.634 -2.102 1.00 92.19 92 VAL A N 1
ATOM 722 C CA . VAL A 1 92 ? -8.026 6.306 -3.375 1.00 92.19 92 VAL A CA 1
ATOM 723 C C . VAL A 1 92 ? -6.923 7.345 -3.209 1.00 92.19 92 VAL A C 1
ATOM 725 O O . VAL A 1 92 ? -5.969 7.345 -3.980 1.00 92.19 92 VAL A O 1
ATOM 728 N N . GLU A 1 93 ? -7.006 8.196 -2.186 1.00 93.38 93 GLU A N 1
ATOM 729 C CA . GLU A 1 93 ? -5.981 9.213 -1.918 1.00 93.38 93 GLU A CA 1
ATOM 730 C C . GLU A 1 93 ? -4.603 8.579 -1.682 1.00 93.38 93 GLU A C 1
ATOM 732 O O . GLU A 1 93 ? -3.612 8.990 -2.282 1.00 93.38 93 GLU A O 1
ATOM 737 N N . LEU A 1 94 ? -4.536 7.515 -0.875 1.00 96.50 94 LEU A N 1
ATOM 738 C CA . LEU A 1 94 ? -3.287 6.794 -0.624 1.00 96.50 94 LEU A CA 1
ATOM 739 C C . LEU A 1 94 ? -2.774 6.096 -1.884 1.00 96.50 94 LEU A C 1
ATOM 741 O O . LEU A 1 94 ? -1.571 6.126 -2.130 1.00 96.50 94 LEU A O 1
ATOM 745 N N . LEU A 1 95 ? -3.655 5.517 -2.706 1.00 96.00 95 LEU A N 1
ATOM 746 C CA . LEU A 1 95 ? -3.278 4.941 -4.003 1.00 96.00 95 LEU A CA 1
ATOM 747 C C . LEU A 1 95 ? -2.733 6.014 -4.960 1.00 96.00 95 LEU A C 1
ATOM 749 O O . LEU A 1 95 ? -1.778 5.760 -5.699 1.00 96.00 95 LEU A O 1
ATOM 753 N N . ALA A 1 96 ? -3.289 7.227 -4.911 1.00 94.62 96 ALA A N 1
ATOM 754 C CA . ALA A 1 96 ? -2.835 8.359 -5.707 1.00 94.62 96 ALA A CA 1
ATOM 755 C C . ALA A 1 96 ? -1.440 8.855 -5.303 1.00 94.62 96 ALA A C 1
ATOM 757 O O . ALA A 1 96 ? -0.670 9.262 -6.171 1.00 94.62 96 ALA A O 1
ATOM 758 N N . PHE A 1 97 ? -1.073 8.776 -4.024 1.00 96.12 97 PHE A N 1
ATOM 759 C CA . PHE A 1 97 ? 0.312 8.996 -3.598 1.00 96.12 97 PHE A CA 1
ATOM 760 C C . PHE A 1 97 ? 1.210 7.804 -3.954 1.00 96.12 97 PHE A C 1
ATOM 762 O O . PHE A 1 97 ? 2.290 7.991 -4.512 1.00 96.12 97 PHE A O 1
ATOM 769 N N . PHE A 1 98 ? 0.746 6.579 -3.696 1.00 97.62 98 PHE A N 1
ATOM 770 C CA . PHE A 1 98 ? 1.522 5.352 -3.873 1.00 97.62 98 PHE A CA 1
ATOM 771 C C . PHE A 1 98 ? 1.996 5.141 -5.317 1.00 97.62 98 PHE A C 1
ATOM 773 O O . PHE A 1 98 ? 3.142 4.755 -5.527 1.00 97.62 98 PHE A O 1
ATOM 780 N N . ARG A 1 99 ? 1.176 5.466 -6.330 1.00 96.75 99 ARG A N 1
ATOM 781 C CA . ARG A 1 99 ? 1.575 5.342 -7.750 1.00 96.75 99 ARG A CA 1
ATOM 782 C C . ARG A 1 99 ? 2.784 6.202 -8.148 1.00 96.75 99 ARG A C 1
ATOM 784 O O . ARG A 1 99 ? 3.365 5.970 -9.201 1.00 96.75 99 ARG A O 1
ATOM 791 N N . HIS A 1 100 ? 3.139 7.209 -7.349 1.00 96.31 100 HIS A N 1
ATOM 792 C CA . HIS A 1 100 ? 4.290 8.080 -7.594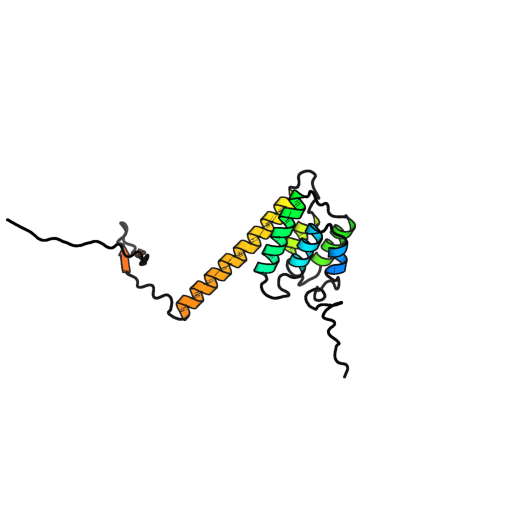 1.00 96.31 100 HIS A CA 1
ATOM 793 C C . HIS A 1 100 ? 5.510 7.694 -6.751 1.00 96.31 100 HIS A C 1
ATOM 795 O O . HIS A 1 100 ? 6.434 8.490 -6.660 1.00 96.31 100 HIS A O 1
ATOM 801 N N . TRP A 1 101 ? 5.514 6.508 -6.131 1.00 97.19 101 TRP A N 1
ATOM 802 C CA . TRP A 1 101 ? 6.529 6.024 -5.188 1.00 97.19 101 TRP A CA 1
ATOM 803 C C . TRP A 1 101 ? 7.968 6.500 -5.469 1.00 97.19 101 TRP A C 1
ATOM 805 O O . TRP A 1 101 ? 8.604 7.100 -4.606 1.00 97.19 101 TRP A O 1
ATOM 815 N N . ASP A 1 102 ? 8.446 6.288 -6.690 1.00 93.94 102 ASP A N 1
ATOM 816 C CA . ASP A 1 102 ? 9.795 6.594 -7.174 1.00 93.94 102 ASP A CA 1
ATOM 817 C C . ASP A 1 102 ? 9.781 7.622 -8.322 1.00 93.94 102 ASP A C 1
ATOM 819 O O . ASP A 1 102 ? 10.605 7.575 -9.233 1.00 93.94 102 ASP A O 1
ATOM 823 N N . ALA A 1 103 ? 8.816 8.547 -8.317 1.00 91.06 103 ALA A N 1
ATOM 824 C CA . ALA A 1 103 ? 8.701 9.583 -9.348 1.00 91.06 103 ALA A CA 1
ATOM 825 C C . ALA A 1 103 ? 9.848 10.611 -9.313 1.00 91.06 103 ALA A C 1
ATOM 827 O O . ALA A 1 103 ? 10.043 11.345 -10.280 1.00 91.06 103 ALA A O 1
ATOM 828 N N . ASP A 1 104 ? 10.607 10.666 -8.218 1.00 92.25 104 ASP A N 1
ATOM 829 C CA . ASP A 1 104 ? 11.761 11.539 -8.048 1.00 92.25 104 ASP A CA 1
ATOM 830 C C . ASP A 1 104 ? 12.997 10.759 -7.583 1.00 92.25 104 ASP A C 1
ATOM 832 O O . ASP A 1 104 ? 12.903 9.782 -6.843 1.00 92.25 104 ASP A O 1
ATOM 836 N N . ALA A 1 105 ? 14.176 11.239 -7.984 1.00 80.12 105 ALA A N 1
ATOM 837 C CA . ALA A 1 105 ? 15.457 10.601 -7.685 1.00 80.12 105 ALA A CA 1
ATOM 838 C C . ALA A 1 105 ? 15.853 10.632 -6.190 1.00 80.12 105 ALA A C 1
ATOM 840 O O . ALA A 1 105 ? 16.824 9.983 -5.813 1.00 80.12 105 ALA A O 1
ATOM 841 N N . GLY A 1 106 ? 15.140 11.387 -5.342 1.00 82.12 106 GLY A N 1
ATOM 842 C CA . GLY A 1 106 ? 15.471 11.594 -3.926 1.00 82.12 106 GLY A CA 1
ATOM 843 C C . GLY A 1 106 ? 14.561 10.862 -2.936 1.00 82.12 106 GLY A C 1
ATOM 844 O O . GLY A 1 106 ? 14.723 11.035 -1.729 1.00 82.12 106 GLY A O 1
ATOM 845 N N . GLY A 1 107 ? 13.582 10.086 -3.411 1.00 92.06 107 GLY A N 1
ATOM 846 C CA . GLY A 1 107 ? 12.617 9.387 -2.555 1.00 92.06 107 GLY A CA 1
ATOM 847 C C . GLY A 1 107 ? 11.624 10.309 -1.826 1.00 92.06 107 GLY A C 1
ATOM 848 O O . GLY A 1 107 ? 10.977 9.901 -0.854 1.00 92.06 107 GLY A O 1
ATOM 849 N N . LYS A 1 108 ? 11.466 11.559 -2.273 1.00 95.38 108 LYS A N 1
ATOM 850 C CA . LYS A 1 108 ? 10.517 12.526 -1.701 1.00 95.38 108 LYS A CA 1
ATOM 851 C C . LYS A 1 108 ? 9.070 12.060 -1.861 1.00 95.38 108 LYS A C 1
ATOM 853 O O . LYS A 1 108 ? 8.251 12.250 -0.963 1.00 95.38 108 LYS A O 1
ATOM 858 N N . SER A 1 109 ? 8.743 11.430 -2.979 1.00 96.94 109 SER A N 1
ATOM 859 C CA . SER A 1 109 ? 7.405 10.905 -3.244 1.00 96.94 109 SER A CA 1
ATOM 860 C C . SER A 1 109 ? 7.093 9.724 -2.328 1.00 96.94 109 SER A C 1
ATOM 862 O O . SER A 1 109 ? 6.033 9.711 -1.703 1.00 96.94 109 SER A O 1
ATOM 864 N N . ALA A 1 110 ? 8.041 8.800 -2.137 1.00 97.31 110 ALA A N 1
ATOM 865 C CA . ALA A 1 110 ? 7.907 7.700 -1.182 1.00 97.31 110 ALA A CA 1
ATOM 866 C C . ALA A 1 110 ? 7.708 8.200 0.259 1.00 97.31 110 ALA A C 1
ATOM 868 O O . ALA A 1 110 ? 6.788 7.762 0.948 1.00 97.31 110 ALA A O 1
ATOM 869 N N . THR A 1 111 ? 8.519 9.160 0.709 1.00 97.19 111 THR A N 1
ATOM 870 C CA . THR A 1 111 ? 8.389 9.746 2.058 1.00 97.19 111 THR A CA 1
ATOM 871 C C . THR A 1 111 ? 7.087 10.534 2.228 1.00 97.19 111 THR A C 1
ATOM 873 O O . THR A 1 111 ? 6.467 10.467 3.289 1.00 97.19 111 THR A O 1
ATOM 876 N N . THR A 1 112 ? 6.612 11.210 1.178 1.00 97.88 112 THR A N 1
ATOM 877 C CA . THR A 1 112 ? 5.300 11.878 1.168 1.00 97.88 112 THR A CA 1
ATOM 878 C C . THR A 1 112 ? 4.168 10.865 1.302 1.00 97.88 112 THR A C 1
ATOM 880 O O . THR A 1 112 ? 3.305 11.034 2.160 1.00 97.88 112 THR A O 1
ATOM 883 N N . PHE A 1 113 ? 4.187 9.784 0.518 1.00 98.06 113 PHE A N 1
ATOM 884 C CA . PHE A 1 113 ? 3.215 8.697 0.643 1.00 98.06 113 PHE A CA 1
ATOM 885 C C . PHE A 1 113 ? 3.212 8.108 2.061 1.00 98.06 113 PHE A C 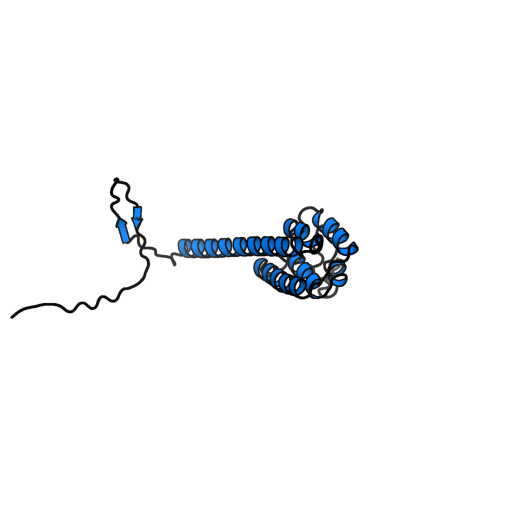1
ATOM 887 O O . PHE A 1 113 ? 2.151 7.960 2.667 1.00 98.06 113 PHE A O 1
ATOM 894 N N . ILE A 1 114 ? 4.394 7.826 2.612 1.00 98.25 114 ILE A N 1
ATOM 895 C CA . ILE A 1 114 ? 4.554 7.308 3.973 1.00 98.25 114 ILE A CA 1
ATOM 896 C C . ILE A 1 114 ? 3.935 8.260 5.004 1.00 98.25 114 ILE A C 1
ATOM 898 O O . ILE A 1 114 ? 3.177 7.813 5.861 1.00 98.25 114 ILE A O 1
ATOM 902 N N . LYS A 1 115 ? 4.194 9.565 4.887 1.00 98.12 115 LYS A N 1
ATOM 903 C CA . LYS A 1 115 ? 3.622 10.583 5.773 1.00 98.12 115 LYS A CA 1
ATOM 904 C C . LYS A 1 115 ? 2.094 10.617 5.694 1.00 98.12 115 LYS A C 1
ATOM 906 O O . LYS A 1 115 ? 1.434 10.656 6.724 1.00 98.12 115 LYS A O 1
ATOM 911 N N . GLN A 1 116 ? 1.526 10.572 4.490 1.00 98.00 116 GLN A N 1
ATOM 912 C CA . GLN A 1 116 ? 0.068 10.541 4.301 1.00 98.00 116 GLN A CA 1
ATOM 913 C C . GLN A 1 116 ? -0.563 9.275 4.893 1.00 98.00 116 GLN A C 1
ATOM 915 O O . GLN A 1 116 ? -1.674 9.308 5.425 1.00 98.00 116 GLN A O 1
ATOM 920 N N . LEU A 1 117 ? 0.155 8.154 4.827 1.00 97.44 117 LEU A N 1
ATOM 921 C CA . LEU A 1 117 ? -0.266 6.906 5.446 1.00 97.44 117 LEU A CA 1
ATOM 922 C C . LEU A 1 117 ? -0.257 6.996 6.979 1.00 97.44 117 LEU A C 1
ATOM 924 O O . LEU A 1 117 ? -1.237 6.582 7.596 1.00 97.44 117 LEU A O 1
ATOM 928 N N . ASP A 1 118 ? 0.794 7.570 7.571 1.00 98.12 118 ASP A N 1
ATOM 929 C CA . ASP A 1 118 ? 0.881 7.820 9.017 1.00 98.12 118 ASP A CA 1
ATOM 930 C C . ASP A 1 118 ? -0.247 8.760 9.482 1.00 98.12 118 ASP A C 1
ATOM 932 O O . ASP A 1 118 ? -1.019 8.399 10.366 1.00 98.12 118 ASP A O 1
ATOM 936 N N . GLU A 1 119 ? -0.471 9.882 8.788 1.00 97.50 119 GLU A N 1
ATOM 937 C CA . GLU A 1 119 ? -1.569 10.814 9.094 1.00 97.50 119 GLU A CA 1
ATOM 938 C C . GLU A 1 119 ? -2.950 10.137 9.071 1.00 97.50 119 GLU A C 1
ATOM 940 O O . GLU A 1 119 ? -3.831 10.462 9.873 1.00 97.50 119 GLU A O 1
ATOM 945 N N . LYS A 1 120 ? -3.176 9.190 8.151 1.00 96.81 120 LYS A N 1
ATOM 946 C CA . LYS A 1 120 ? -4.434 8.433 8.098 1.00 96.81 120 LYS A CA 1
ATOM 947 C C . LYS A 1 120 ? -4.555 7.449 9.263 1.00 96.81 120 LYS A C 1
ATOM 949 O O . LYS A 1 120 ? -5.654 7.286 9.795 1.00 96.81 120 LYS A O 1
ATOM 954 N N . ILE A 1 121 ? -3.461 6.792 9.651 1.00 96.62 121 ILE A N 1
ATOM 955 C CA . ILE A 1 121 ? -3.427 5.877 10.801 1.00 96.62 121 ILE A CA 1
ATOM 956 C C . ILE A 1 121 ? -3.723 6.647 12.090 1.00 96.62 121 ILE A C 1
ATOM 958 O O . ILE A 1 121 ? -4.600 6.224 12.843 1.00 96.62 121 ILE A O 1
ATOM 962 N N . ASP A 1 122 ? -3.084 7.796 12.295 1.00 95.44 122 ASP A N 1
ATOM 963 C CA . ASP A 1 122 ? -3.256 8.624 13.493 1.00 95.44 122 ASP A CA 1
ATOM 964 C C . ASP A 1 122 ? -4.706 9.101 13.644 1.00 95.44 122 ASP A C 1
ATOM 966 O O . ASP A 1 122 ? -5.291 9.018 14.725 1.00 95.44 122 ASP A O 1
ATOM 970 N N . LYS A 1 123 ? -5.346 9.515 12.541 1.00 94.81 123 LYS A N 1
ATOM 971 C CA . LYS A 1 123 ? -6.776 9.876 12.534 1.00 94.81 123 LYS A CA 1
ATOM 972 C C . LYS A 1 123 ? -7.675 8.711 12.964 1.00 94.81 123 LYS A C 1
ATOM 974 O O . LYS A 1 123 ? -8.645 8.924 13.690 1.00 94.81 123 LYS A O 1
ATOM 979 N N . LEU A 1 124 ? -7.370 7.484 12.530 1.00 92.44 124 LEU A N 1
ATOM 980 C CA . LEU A 1 124 ? -8.118 6.290 12.945 1.00 92.44 124 LEU A CA 1
ATOM 981 C C . LEU A 1 124 ? -7.883 5.939 14.419 1.00 92.44 124 LEU A C 1
ATOM 983 O O . LEU A 1 124 ? -8.787 5.412 15.069 1.00 92.44 124 LEU A O 1
ATOM 987 N N . GLU A 1 125 ? -6.691 6.205 14.951 1.00 91.38 125 GLU A N 1
ATOM 988 C CA . GLU A 1 125 ? -6.393 6.021 16.373 1.00 91.38 125 GLU A CA 1
ATOM 989 C C . GLU A 1 125 ? -7.124 7.030 17.246 1.00 91.38 125 GLU A C 1
ATOM 991 O O . GLU A 1 125 ? -7.831 6.611 18.161 1.00 91.38 125 GLU A O 1
ATOM 996 N N . ALA A 1 126 ? -7.046 8.318 16.912 1.00 89.69 126 ALA A N 1
ATOM 997 C CA . ALA A 1 126 ? -7.761 9.372 17.627 1.00 89.69 126 ALA A CA 1
ATOM 998 C C . ALA A 1 126 ? -9.269 9.077 17.695 1.00 89.69 126 ALA A C 1
ATOM 1000 O O . ALA A 1 126 ? -9.853 9.037 18.775 1.00 89.69 126 ALA A O 1
ATOM 1001 N N . TRP A 1 127 ? -9.882 8.733 16.559 1.00 85.06 127 TRP A N 1
ATOM 1002 C CA . TRP A 1 127 ? -11.302 8.381 16.512 1.00 85.06 127 TRP A CA 1
ATOM 1003 C C . TRP A 1 127 ? -11.648 7.129 17.333 1.00 85.06 127 TRP A C 1
ATOM 1005 O O . TRP A 1 127 ? -12.728 7.036 17.922 1.00 85.06 127 TRP A O 1
ATOM 1015 N N . SER A 1 128 ? -10.747 6.144 17.380 1.00 86.88 128 SER A N 1
ATOM 1016 C CA . SER A 1 128 ? -10.921 4.944 18.205 1.00 86.88 128 SER A CA 1
ATOM 1017 C C . SER A 1 128 ? -10.915 5.280 19.699 1.00 86.88 128 SER A C 1
ATOM 1019 O O . SER A 1 128 ? -11.721 4.717 20.444 1.00 86.88 128 SER A O 1
ATOM 1021 N N . GLU A 1 129 ? -10.036 6.181 20.139 1.00 88.38 129 GLU A N 1
ATOM 1022 C CA . GLU A 1 129 ? -9.980 6.633 21.533 1.00 88.38 129 GLU A CA 1
ATOM 1023 C C . GLU A 1 129 ? -11.192 7.498 21.901 1.00 88.38 129 GLU A C 1
ATOM 1025 O O . GLU A 1 129 ? -11.807 7.258 22.941 1.00 88.38 129 GLU A O 1
ATOM 1030 N N . ASP A 1 130 ? -11.631 8.398 21.017 1.00 88.62 130 ASP A N 1
ATOM 1031 C CA . ASP A 1 130 ? -12.854 9.189 21.220 1.00 88.62 130 ASP A CA 1
ATOM 1032 C C . ASP A 1 130 ? -14.077 8.285 21.414 1.00 88.62 130 ASP A C 1
ATOM 1034 O O . ASP A 1 130 ? -14.874 8.469 22.336 1.00 88.62 130 ASP A O 1
ATOM 1038 N N . LYS A 1 131 ? -14.212 7.240 20.590 1.00 88.06 131 LYS A N 1
ATOM 1039 C CA . LYS A 1 131 ? -15.289 6.252 20.736 1.00 88.06 131 LYS A CA 1
ATOM 1040 C C . LYS A 1 131 ? -15.226 5.492 22.050 1.00 88.06 131 LYS A C 1
ATOM 1042 O O . LYS A 1 131 ? -16.270 5.200 22.635 1.00 88.06 131 LYS A O 1
ATOM 1047 N N . LYS A 1 132 ? -14.022 5.141 22.496 1.00 88.94 132 LYS A N 1
ATOM 1048 C CA . LYS A 1 132 ? -13.808 4.458 23.771 1.00 88.94 132 LYS A CA 1
ATOM 1049 C C . LYS A 1 132 ? -14.216 5.361 24.933 1.00 88.94 132 LYS A C 1
ATOM 1051 O O . LYS A 1 132 ? -14.956 4.907 25.801 1.00 88.94 132 LYS A O 1
ATOM 1056 N N . LEU A 1 133 ? -13.821 6.632 24.894 1.00 86.19 133 LEU A N 1
ATOM 1057 C CA . LEU A 1 133 ? -14.201 7.640 25.880 1.00 86.19 133 LEU A CA 1
ATOM 1058 C C . LEU A 1 133 ? -15.721 7.847 25.918 1.00 86.19 133 LEU A C 1
ATOM 1060 O O . LEU A 1 133 ? -16.325 7.757 26.984 1.00 86.19 133 LEU A O 1
ATOM 1064 N N . ILE A 1 134 ? -16.358 8.054 24.761 1.00 87.81 134 ILE A N 1
ATOM 1065 C CA . ILE A 1 134 ? -17.819 8.207 24.653 1.00 87.81 134 ILE A CA 1
ATOM 1066 C C . ILE A 1 134 ? -18.532 6.979 25.222 1.00 87.81 134 ILE A C 1
ATOM 1068 O O . ILE A 1 134 ? -19.491 7.119 25.979 1.00 87.81 134 ILE A O 1
ATOM 1072 N N . LYS A 1 135 ? -18.050 5.770 24.906 1.00 88.62 135 LYS A N 1
ATOM 1073 C CA . LYS A 1 135 ? -18.613 4.533 25.452 1.00 88.62 135 LYS A CA 1
ATOM 1074 C C . LYS A 1 135 ? -18.528 4.512 26.978 1.00 88.62 135 LYS A C 1
ATOM 1076 O O . LYS A 1 135 ? -19.544 4.238 27.598 1.00 88.62 135 LYS A O 1
ATOM 1081 N N . GLN A 1 136 ? -17.375 4.845 27.562 1.00 86.50 136 GLN A N 1
ATOM 1082 C CA . GLN A 1 136 ? -17.190 4.885 29.020 1.00 86.50 136 GLN A CA 1
ATOM 1083 C C . GLN A 1 136 ? -18.078 5.932 29.710 1.00 86.50 136 GLN A C 1
ATOM 1085 O O . GLN A 1 136 ? -18.538 5.708 30.828 1.00 86.50 136 GLN A O 1
ATOM 1090 N N . ILE A 1 137 ? -18.333 7.070 29.053 1.00 84.44 137 ILE A N 1
ATOM 1091 C CA . ILE A 1 137 ? -19.272 8.089 29.545 1.00 84.44 137 ILE A CA 1
ATOM 1092 C C . ILE A 1 137 ? -20.699 7.529 29.549 1.00 84.44 137 ILE A C 1
ATOM 1094 O O . ILE A 1 137 ? -21.388 7.611 30.561 1.00 84.44 137 ILE A O 1
ATOM 1098 N N . ILE A 1 138 ? -21.135 6.926 28.438 1.00 87.12 138 ILE A N 1
ATOM 1099 C CA . ILE A 1 138 ? -22.492 6.375 28.296 1.00 87.12 138 ILE A CA 1
ATOM 1100 C C . I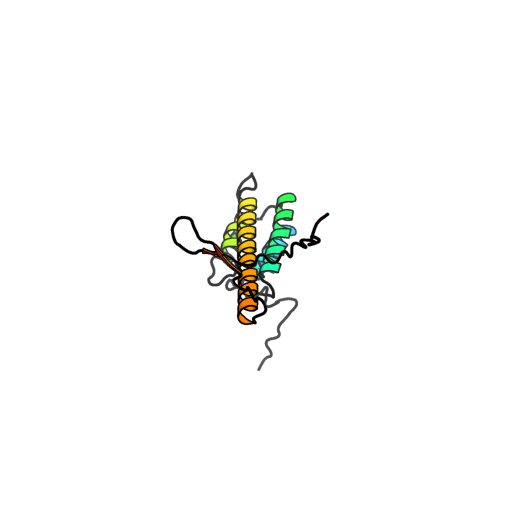LE A 1 138 ? -22.726 5.195 29.249 1.00 87.12 138 ILE A C 1
ATOM 1102 O O . ILE A 1 138 ? -23.816 5.063 29.798 1.00 87.12 138 ILE A O 1
ATOM 1106 N N . THR A 1 139 ? -21.723 4.340 29.465 1.00 88.25 139 THR A N 1
ATOM 1107 C CA . THR A 1 139 ? -21.823 3.189 30.379 1.00 88.25 139 THR A CA 1
ATOM 1108 C C . THR A 1 139 ? -21.665 3.568 31.853 1.00 88.25 139 THR A C 1
ATOM 1110 O O . THR A 1 139 ? -21.808 2.701 32.711 1.00 88.25 139 THR A O 1
ATOM 1113 N N . GLY A 1 140 ? -21.378 4.837 32.169 1.00 81.06 140 GLY A N 1
ATOM 1114 C CA . GLY A 1 140 ? -21.150 5.305 33.540 1.00 81.06 140 GLY A CA 1
ATOM 1115 C C . GLY A 1 140 ? -19.838 4.811 34.164 1.00 81.06 140 GLY A C 1
ATOM 1116 O O . GLY A 1 140 ? -19.605 5.026 35.353 1.00 81.06 140 GLY A O 1
ATOM 1117 N N . GLU A 1 141 ? -18.967 4.170 33.380 1.00 79.31 141 GLU A N 1
ATOM 1118 C CA . GLU A 1 141 ? -17.636 3.728 33.815 1.00 79.31 141 GLU A CA 1
ATOM 1119 C C . GLU A 1 141 ? -16.701 4.923 34.054 1.00 79.31 141 GLU A C 1
ATOM 1121 O O . GLU A 1 141 ? -15.816 4.865 34.907 1.00 79.31 141 GLU A O 1
ATOM 1126 N N . LEU A 1 142 ? -16.922 6.037 33.348 1.00 68.19 142 LEU A N 1
ATOM 1127 C CA . LEU A 1 142 ? -16.204 7.290 33.563 1.00 68.19 142 LEU A CA 1
ATOM 1128 C C . LEU A 1 142 ? -16.970 8.210 34.530 1.00 68.19 142 LEU A C 1
ATOM 1130 O O . LEU A 1 142 ? -17.508 9.243 34.135 1.00 68.19 142 LEU A O 1
ATOM 1134 N N . ASN A 1 143 ? -16.995 7.869 35.820 1.00 57.88 143 ASN A N 1
ATOM 1135 C CA . ASN A 1 143 ? -17.459 8.784 36.869 1.00 57.88 143 ASN A CA 1
ATOM 1136 C C . ASN A 1 143 ? -16.417 9.894 37.106 1.00 57.88 143 ASN A C 1
ATOM 1138 O O . ASN A 1 143 ? -15.686 9.880 38.097 1.00 57.88 143 ASN A O 1
ATOM 1142 N N . ARG A 1 144 ? -16.321 10.885 36.210 1.00 57.69 144 ARG A N 1
ATOM 1143 C CA . ARG A 1 144 ? -15.621 12.135 36.546 1.00 57.69 144 ARG A CA 1
ATOM 1144 C C . ARG A 1 144 ? -16.505 12.941 37.493 1.00 57.69 144 ARG A C 1
ATOM 1146 O O . ARG A 1 144 ? -17.402 13.656 37.053 1.00 57.69 144 ARG A O 1
ATOM 1153 N N . LYS A 1 145 ? -16.250 12.838 38.801 1.00 49.62 145 LYS A N 1
ATOM 1154 C CA . LYS A 1 145 ? -16.768 13.814 39.767 1.00 49.62 145 LYS A CA 1
ATOM 1155 C C . LYS A 1 145 ? -16.137 15.173 39.452 1.00 49.62 145 LYS A C 1
ATOM 1157 O O . LYS A 1 145 ? -14.916 15.295 39.399 1.00 49.62 145 LYS A O 1
ATOM 1162 N N . ILE A 1 146 ? -16.968 16.189 39.227 1.00 50.53 146 ILE A N 1
ATOM 1163 C CA . ILE A 1 146 ? -16.521 17.586 39.245 1.00 50.53 146 ILE A CA 1
ATOM 1164 C C . ILE A 1 146 ? -16.014 17.848 40.666 1.00 50.53 146 ILE A C 1
ATOM 1166 O O . ILE A 1 146 ? -16.782 17.730 41.619 1.00 50.53 146 ILE A O 1
ATOM 1170 N N . PHE A 1 147 ? -14.719 18.131 40.809 1.00 46.56 147 PHE A N 1
ATOM 1171 C CA . PHE A 1 147 ? -14.089 18.325 42.119 1.00 46.56 147 PHE A CA 1
ATOM 1172 C C . PHE A 1 147 ? -14.294 19.756 42.638 1.00 46.56 147 PHE A C 1
ATOM 1174 O O . PHE A 1 147 ? -14.299 19.994 43.841 1.00 46.56 147 PHE A O 1
ATOM 1181 N N . GLY A 1 148 ? -14.522 20.710 41.733 1.00 50.94 148 GLY A N 1
ATOM 1182 C CA . GLY A 1 148 ? -14.864 22.087 42.064 1.00 50.94 148 GLY A CA 1
ATOM 1183 C C . GLY A 1 148 ? -14.692 23.027 40.874 1.00 50.94 148 GLY A C 1
ATOM 1184 O O . GLY A 1 148 ? -14.304 22.613 39.780 1.00 50.94 148 GLY A O 1
ATOM 1185 N N . TYR A 1 149 ? -14.962 24.308 41.101 1.00 53.09 149 TYR A N 1
ATOM 1186 C CA . TYR A 1 149 ? -14.655 25.390 40.168 1.00 53.09 149 TYR A CA 1
ATOM 1187 C C . TYR A 1 149 ? -13.449 26.168 40.697 1.00 53.09 149 TYR A C 1
ATOM 1189 O O . TYR A 1 149 ? -13.373 26.469 41.890 1.00 53.09 149 TYR A O 1
ATOM 1197 N N . ARG A 1 150 ? -12.481 26.481 39.831 1.00 47.38 150 ARG A N 1
ATOM 1198 C CA . ARG A 1 150 ? -11.366 27.365 40.193 1.00 47.38 150 ARG A CA 1
ATOM 1199 C C . ARG A 1 150 ? -11.794 28.791 39.885 1.00 47.38 150 ARG A C 1
ATOM 1201 O O . ARG A 1 150 ? -11.975 29.118 38.716 1.00 47.38 150 ARG A O 1
ATOM 1208 N N . MET A 1 151 ? -11.902 29.623 40.919 1.00 41.84 151 MET A N 1
ATOM 1209 C CA . MET A 1 151 ? -12.154 31.057 40.764 1.00 41.84 151 MET A CA 1
ATOM 1210 C C . MET A 1 151 ? -11.049 31.678 39.901 1.00 41.84 151 MET A C 1
ATOM 1212 O O . MET A 1 151 ? -9.888 31.765 40.314 1.00 41.84 151 MET A O 1
ATOM 1216 N N . GLY A 1 152 ? -11.400 32.073 38.680 1.00 47.62 152 GLY A N 1
ATOM 1217 C CA . GLY A 1 152 ? -10.530 32.845 37.802 1.00 47.62 152 GLY A CA 1
ATOM 1218 C C . GLY A 1 152 ? -10.514 34.316 38.218 1.00 47.62 152 GLY A C 1
ATOM 1219 O O . GLY A 1 152 ? -11.537 34.866 38.616 1.00 47.62 152 GLY A O 1
ATOM 1220 N N . LEU A 1 153 ? -9.370 34.986 38.056 1.00 47.69 153 LEU A N 1
ATOM 1221 C CA . LEU A 1 153 ? -9.159 36.419 38.343 1.00 47.69 153 LEU A CA 1
ATOM 1222 C C . LEU A 1 153 ? -10.061 37.388 37.536 1.00 47.69 153 LEU A C 1
ATOM 1224 O O . LEU A 1 153 ? -9.948 38.598 37.694 1.00 47.69 153 LEU A O 1
ATOM 1228 N N . MET A 1 154 ? -10.963 36.881 36.690 1.00 46.12 154 MET A N 1
ATOM 1229 C CA . MET A 1 154 ? -11.895 37.656 35.860 1.00 46.12 154 MET A CA 1
ATOM 1230 C C . MET A 1 154 ? -13.314 37.050 35.811 1.00 46.12 154 MET A C 1
ATOM 1232 O O . MET A 1 154 ? -13.991 37.139 34.791 1.00 46.12 154 MET A O 1
ATOM 1236 N N . GLY A 1 155 ? -13.781 36.415 36.893 1.00 45.53 155 GLY A N 1
ATOM 1237 C CA . GLY A 1 155 ? -15.214 36.126 37.085 1.00 45.53 155 GLY A CA 1
ATOM 1238 C C . GLY A 1 155 ? -15.864 35.155 36.088 1.00 45.53 155 GLY A C 1
ATOM 1239 O O . GLY A 1 155 ? -17.080 35.183 35.926 1.00 45.53 155 GLY A O 1
ATOM 1240 N N . SER A 1 156 ? -15.086 34.297 35.422 1.00 43.91 156 SER A N 1
ATOM 1241 C CA . SER A 1 156 ? -15.609 33.131 34.701 1.00 43.91 156 SER A CA 1
ATOM 1242 C C . SER A 1 156 ? -15.073 31.859 35.352 1.00 43.91 156 SER A C 1
ATOM 1244 O O . SER A 1 156 ? -13.864 31.626 35.402 1.00 43.91 156 SER A O 1
ATOM 1246 N N . ASP A 1 157 ? -15.987 31.062 35.901 1.00 43.03 157 ASP A N 1
ATOM 1247 C CA . ASP A 1 157 ? -15.667 29.823 36.601 1.00 43.03 157 ASP A CA 1
ATOM 1248 C C . ASP A 1 157 ? -15.319 28.721 35.594 1.00 43.03 157 ASP A C 1
ATOM 1250 O O . ASP A 1 157 ? -16.178 28.227 34.860 1.00 43.03 157 ASP A O 1
ATOM 1254 N N . ALA A 1 158 ? -14.049 28.312 35.554 1.00 47.53 158 ALA A N 1
ATOM 1255 C CA . ALA A 1 158 ? -13.623 27.152 34.777 1.00 47.53 158 ALA A CA 1
ATOM 1256 C C . ALA A 1 158 ? -13.775 25.871 35.627 1.00 47.53 158 ALA A C 1
ATOM 1258 O O . ALA A 1 158 ? -13.260 25.830 36.755 1.00 47.53 158 ALA A O 1
ATOM 1259 N N . PRO A 1 159 ? -14.457 24.820 35.126 1.00 52.09 159 PRO A N 1
ATOM 1260 C CA . PRO A 1 159 ? -14.595 23.564 35.858 1.00 52.09 159 PRO A CA 1
ATOM 1261 C C . PRO A 1 159 ? -13.232 22.876 36.014 1.00 52.09 159 PRO A C 1
ATOM 1263 O O . PRO A 1 159 ? -12.484 22.730 35.044 1.00 52.09 159 PRO A O 1
ATOM 1266 N N . VAL A 1 160 ? -12.914 22.437 37.235 1.00 54.84 160 VAL A N 1
ATOM 1267 C CA . VAL A 1 160 ? -11.714 21.648 37.546 1.00 54.84 160 VAL A CA 1
ATOM 1268 C C . VAL A 1 160 ? -12.099 20.179 37.650 1.00 54.84 160 VAL A C 1
ATOM 1270 O O . VAL A 1 160 ? -12.950 19.789 38.455 1.00 54.84 160 VAL A O 1
ATOM 1273 N N . TYR A 1 161 ? -11.449 19.358 36.831 1.00 57.19 161 TYR A N 1
ATOM 1274 C CA . TYR A 1 161 ? -11.628 17.911 36.829 1.00 57.19 161 TYR A CA 1
ATOM 1275 C C . TYR A 1 161 ? -10.595 17.245 37.742 1.00 57.19 161 TYR A C 1
ATOM 1277 O O . TYR A 1 161 ? -9.429 17.640 37.753 1.00 57.19 161 TYR A O 1
ATOM 1285 N N . ASP A 1 162 ? -11.030 16.233 38.492 1.00 53.25 162 ASP A N 1
ATOM 1286 C CA . ASP A 1 162 ? -10.156 15.393 39.312 1.00 53.25 162 ASP A CA 1
ATOM 1287 C C . ASP A 1 162 ? -9.222 14.562 38.412 1.00 53.25 162 ASP A C 1
ATOM 1289 O O . ASP A 1 162 ? -9.657 13.653 37.697 1.00 53.25 162 ASP A O 1
ATOM 1293 N N . ASN A 1 163 ? -7.932 14.895 38.414 1.00 53.91 163 ASN A N 1
ATOM 1294 C CA . ASN A 1 163 ? -6.887 14.088 37.793 1.00 53.91 163 ASN A CA 1
ATOM 1295 C C . ASN A 1 163 ? -6.430 13.070 38.835 1.00 53.91 163 ASN A C 1
ATOM 1297 O O . ASN A 1 163 ? -5.441 13.337 39.508 1.00 53.91 163 ASN A O 1
ATOM 1301 N N . GLY A 1 164 ? -7.165 11.962 38.979 1.00 48.66 164 GLY A N 1
ATOM 1302 C CA . GLY A 1 164 ? -7.031 10.935 40.025 1.00 48.66 164 GLY A CA 1
ATOM 1303 C C . GLY A 1 164 ? -5.611 10.432 40.331 1.00 48.66 164 GLY A C 1
ATOM 1304 O O . GLY A 1 164 ? -5.249 9.292 40.047 1.00 48.66 164 GLY A O 1
ATOM 1305 N N . HIS A 1 165 ? -4.801 11.269 40.961 1.00 42.81 165 HIS A N 1
ATOM 1306 C CA . HIS A 1 165 ? -3.527 10.952 41.572 1.00 42.81 165 HIS A CA 1
ATOM 1307 C C . HIS A 1 165 ? -3.719 11.182 43.059 1.00 42.81 165 HIS A C 1
ATOM 1309 O O . HIS A 1 165 ? -3.604 12.299 43.558 1.00 42.81 165 HIS A O 1
ATOM 1315 N N . SER A 1 166 ? -4.051 10.095 43.753 1.00 40.28 166 SER A N 1
ATOM 1316 C CA . SER A 1 166 ? -4.030 10.036 45.207 1.00 40.28 166 SER A CA 1
ATOM 1317 C C . SER A 1 166 ? -2.602 10.348 45.659 1.00 40.28 166 SER A C 1
ATOM 1319 O O . SER A 1 166 ? -1.733 9.478 45.640 1.00 40.28 166 SER A O 1
ATOM 1321 N N . GLN A 1 167 ? -2.325 11.600 46.021 1.00 40.09 167 GLN A N 1
ATOM 1322 C CA . GLN A 1 167 ? -1.164 11.890 46.845 1.00 40.09 167 GLN A CA 1
ATOM 1323 C C . GLN A 1 167 ? -1.496 11.382 48.243 1.00 40.09 167 GLN A C 1
ATOM 1325 O O . GLN A 1 167 ? -2.365 11.924 48.922 1.00 40.09 167 GLN A O 1
ATOM 1330 N N . HIS A 1 168 ? -0.832 10.299 48.646 1.00 33.41 168 HIS A N 1
ATOM 1331 C CA . HIS A 1 168 ? -0.718 9.937 50.051 1.00 33.41 168 HIS A CA 1
ATOM 1332 C C . HIS A 1 168 ? 0.013 11.086 50.757 1.00 33.41 168 HIS A C 1
ATOM 1334 O O . HIS A 1 168 ? 1.236 11.179 50.718 1.00 33.41 168 HIS A O 1
ATOM 1340 N N . ILE A 1 169 ? -0.755 11.999 51.343 1.00 35.94 169 ILE A N 1
ATOM 1341 C CA . ILE A 1 169 ? -0.279 12.912 52.375 1.00 35.94 169 ILE A CA 1
ATOM 1342 C C . ILE A 1 169 ? -0.387 12.166 53.699 1.00 35.94 169 ILE A C 1
ATOM 1344 O O . ILE A 1 169 ? -1.482 11.927 54.205 1.00 35.94 169 ILE A O 1
ATOM 1348 N N . ASP A 1 170 ? 0.760 11.740 54.215 1.00 32.81 170 ASP A N 1
ATOM 1349 C CA . ASP A 1 170 ? 0.866 11.149 55.541 1.00 32.81 170 ASP A CA 1
ATOM 1350 C C . ASP A 1 170 ? 0.641 12.264 56.572 1.00 32.81 170 ASP A C 1
ATOM 1352 O O . ASP A 1 170 ? 1.450 13.182 56.722 1.00 32.81 170 ASP A O 1
ATOM 1356 N N . SER A 1 171 ? -0.522 12.243 57.218 1.00 41.66 171 SER A N 1
ATOM 1357 C CA . SER A 1 171 ? -0.890 13.176 58.274 1.00 41.66 171 SER A CA 1
ATOM 1358 C C . SER A 1 171 ? -0.557 12.562 59.631 1.00 41.66 171 SER A C 1
ATOM 1360 O O . SER A 1 171 ? -1.360 11.820 60.195 1.00 41.66 171 SER A O 1
ATOM 1362 N N . THR A 1 172 ? 0.595 12.921 60.190 1.00 36.59 172 THR A N 1
ATOM 1363 C CA . THR A 1 172 ? 0.824 12.828 61.636 1.00 36.59 172 THR A CA 1
ATOM 1364 C C . THR A 1 172 ? 1.301 14.169 62.180 1.00 36.59 172 THR A C 1
ATOM 1366 O O . THR A 1 172 ? 2.487 14.480 62.185 1.00 36.59 172 THR A O 1
ATOM 1369 N N . THR A 1 173 ? 0.341 14.931 62.685 1.00 43.38 173 THR A N 1
ATOM 1370 C CA . THR A 1 173 ? 0.477 15.897 63.789 1.00 43.38 173 THR A CA 1
ATOM 1371 C C . THR A 1 173 ? -0.794 15.716 64.630 1.00 43.38 173 THR A C 1
ATOM 1373 O O . THR A 1 173 ? -1.821 15.402 64.017 1.00 43.38 173 THR A O 1
ATOM 1376 N N . PRO A 1 174 ? -0.797 15.846 65.979 1.00 46.69 174 PRO A N 1
ATOM 1377 C CA . PRO A 1 174 ? -0.383 17.075 66.695 1.00 46.69 174 PRO A CA 1
ATOM 1378 C C . PRO A 1 174 ? 0.292 16.836 68.090 1.00 46.69 174 PRO A C 1
ATOM 1380 O O . PRO A 1 174 ? 0.051 15.827 68.738 1.00 46.69 174 PRO A O 1
ATOM 1383 N N . GLN A 1 175 ? 1.319 17.602 68.483 1.00 41.78 175 GLN A N 1
ATOM 1384 C CA . GLN A 1 175 ? 1.338 18.836 69.312 1.00 41.78 175 GLN A CA 1
ATOM 1385 C C . GLN A 1 175 ? 1.797 18.649 70.780 1.00 41.78 175 GLN A C 1
ATOM 1387 O O . GLN A 1 175 ? 1.277 17.809 71.503 1.00 41.78 175 GLN A O 1
ATOM 1392 N N . ASP A 1 176 ? 2.728 19.540 71.150 1.00 38.91 176 ASP A N 1
ATOM 1393 C CA . ASP A 1 176 ? 2.940 20.253 72.425 1.00 38.91 176 ASP A CA 1
ATOM 1394 C C . ASP A 1 176 ? 3.309 19.485 73.715 1.00 38.91 176 ASP A C 1
ATOM 1396 O O . ASP A 1 176 ? 2.450 18.844 74.312 1.00 38.91 176 ASP A O 1
ATOM 1400 N N . ILE A 1 177 ? 4.569 19.651 74.184 1.00 39.84 177 ILE A N 1
ATOM 1401 C CA . ILE A 1 177 ? 5.012 20.443 75.373 1.00 39.84 177 ILE A CA 1
ATOM 1402 C C . ILE A 1 177 ? 6.433 20.965 75.105 1.00 39.84 177 ILE A C 1
ATOM 1404 O O . ILE A 1 177 ? 7.261 20.163 74.616 1.00 39.84 177 ILE A O 1
#

Organism: NCBI:txid1122245

Foldseek 3Di:
DDDPPQPCPPQNCLQQVQQLSDGLCNLLVQFDPLLSLLSSLQQNQPVDDHNLVSLVSNLVSLVVCVVVVTDHDLVSLVVLVSSLPDPPRGPSVLSVLSSCQPVDPPRPSSVVSSVVSVVVSVVVVVVVVVVVVVVCVVVVVPPFDQPDWDDDPPPDTDTDTDPPDPDPPDDDDDDDD